Protein AF-A0A7J5X961-F1 (afdb_monomer_lite)

Foldseek 3Di:
DPPPPPPPDDPVVDDDDDPVLQVCCCCPQVVVQFPGADPLLSVQVVCLVVDPAAEDPDPAAAPVRDDDDPDDDPPVDPPDDPDRHDNVSSVVSVVVCVVVVSYHYDRDD

O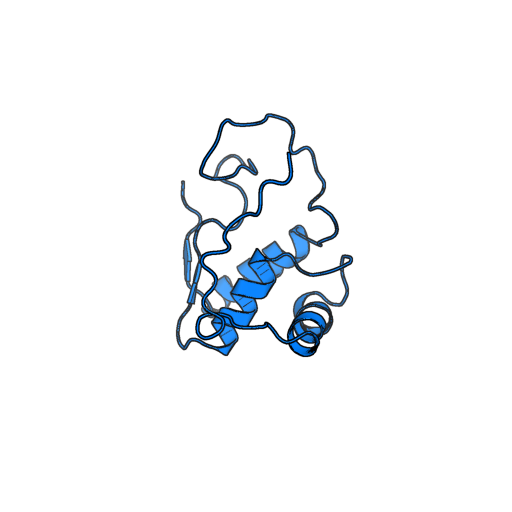rganism: Dissostichus mawsoni (NCBI:txid36200)

Radius of gyration: 16.75 Å; chains: 1; bounding box: 52×35×38 Å

pLDDT: mean 86.43, std 15.93, range [38.38, 98.62]

Secondary structure (DSSP, 8-state):
----------GGG-----HHHHHHIIIIITTT-SSS--HHHHHHHHHHHH-SS-EEES-S--TTS----SSS---TT--S--TTS-HHHHHHHHHHHHHTTSSEEE---

Sequence (109 aa):
MNVKMKSYFNPEQVMILSPAFMNYVHLNWLGRKGQYPSTGFLTLIFSIYMCDEVSVFGFGADSKGMWNHYFGEVHLSLRKKTGNHPGPVEAEKINELFKRKKINLYRGW

InterPro domains:
  IPR001675 Glycosyl transferase family 29 [PF00777] (3-101)
  IPR038578 GT29-like superfamiliy [G3DSA:3.90.1480.20] (1-109)
  IPR051757 Beta-galactoside alpha2-3 sialyltransferases [PTHR46032] (3-108)

Structure (mmCIF, N/CA/C/O backbone):
data_AF-A0A7J5X961-F1
#
_entry.id   AF-A0A7J5X961-F1
#
loop_
_atom_site.group_PDB
_atom_site.id
_atom_site.type_symbol
_atom_site.label_atom_id
_atom_site.label_alt_id
_atom_site.label_comp_id
_atom_site.label_asym_id
_atom_site.label_entity_id
_atom_site.label_seq_id
_atom_site.pdbx_PDB_ins_code
_atom_site.Cartn_x
_atom_site.Cartn_y
_atom_site.Cartn_z
_atom_site.occupancy
_atom_site.B_iso_or_equiv
_atom_site.auth_seq_id
_atom_site.auth_comp_id
_atom_site.auth_asym_id
_atom_site.auth_atom_id
_atom_site.pdbx_PDB_model_num
ATOM 1 N N . MET A 1 1 ? 36.008 -15.984 -3.677 1.00 38.38 1 MET A N 1
ATOM 2 C CA . MET A 1 1 ? 34.957 -16.996 -3.928 1.00 38.38 1 MET A CA 1
ATOM 3 C C . MET A 1 1 ? 33.808 -16.328 -4.668 1.00 38.38 1 MET A C 1
ATOM 5 O O . MET A 1 1 ? 33.139 -15.493 -4.082 1.00 38.38 1 MET A O 1
ATOM 9 N N . ASN A 1 2 ? 33.606 -16.647 -5.949 1.00 48.72 2 ASN A N 1
ATOM 10 C CA . ASN A 1 2 ? 32.420 -16.216 -6.694 1.00 48.72 2 ASN A CA 1
ATOM 11 C C . ASN A 1 2 ? 31.294 -17.214 -6.418 1.00 48.72 2 ASN A C 1
ATOM 13 O O . ASN A 1 2 ? 31.227 -18.266 -7.052 1.00 48.72 2 ASN A O 1
ATOM 17 N N . VAL A 1 3 ? 30.426 -16.902 -5.457 1.00 56.78 3 VAL A N 1
ATOM 18 C CA . VAL A 1 3 ? 29.170 -17.637 -5.296 1.00 56.78 3 VAL A CA 1
ATOM 19 C C . VAL A 1 3 ? 28.271 -17.217 -6.455 1.00 56.78 3 VAL A C 1
ATOM 21 O O . VAL A 1 3 ? 27.622 -16.176 -6.408 1.00 56.78 3 VAL A O 1
ATOM 24 N N . LYS A 1 4 ? 28.249 -18.006 -7.534 1.00 57.12 4 LYS A N 1
ATOM 25 C CA . LYS A 1 4 ? 27.157 -17.921 -8.506 1.00 57.12 4 LYS A CA 1
ATOM 26 C C . LYS A 1 4 ? 25.888 -18.341 -7.768 1.00 57.12 4 LYS A C 1
ATOM 28 O O . LYS A 1 4 ? 25.664 -19.534 -7.578 1.00 57.12 4 LYS A O 1
ATOM 33 N N . MET A 1 5 ? 25.071 -17.378 -7.343 1.00 61.66 5 MET A N 1
ATOM 34 C CA . MET A 1 5 ? 23.688 -17.676 -6.980 1.00 61.66 5 MET A CA 1
ATOM 35 C C . MET A 1 5 ? 23.029 -18.294 -8.214 1.00 61.66 5 MET A C 1
ATOM 37 O O . MET A 1 5 ? 22.816 -17.614 -9.218 1.00 61.66 5 MET A O 1
ATOM 41 N N . LYS A 1 6 ? 22.745 -19.598 -8.168 1.00 59.06 6 LYS A N 1
ATOM 42 C CA . LYS A 1 6 ? 21.807 -20.213 -9.106 1.00 59.06 6 LYS A CA 1
ATOM 43 C C . LYS A 1 6 ? 20.449 -19.583 -8.817 1.00 59.06 6 LYS A C 1
ATOM 45 O O . LYS A 1 6 ? 19.799 -19.920 -7.835 1.00 59.06 6 LYS A O 1
ATOM 50 N N . SER A 1 7 ? 20.074 -18.616 -9.640 1.00 66.69 7 SER A N 1
ATOM 51 C CA . SER A 1 7 ? 18.737 -18.047 -9.622 1.00 66.69 7 SER A CA 1
ATOM 52 C C . SER A 1 7 ? 17.776 -19.114 -10.147 1.00 66.69 7 SER A C 1
ATOM 54 O O . SER A 1 7 ? 17.863 -19.482 -11.317 1.00 66.69 7 SER A O 1
ATOM 56 N N . TYR A 1 8 ? 16.884 -19.634 -9.300 1.00 72.31 8 TYR A N 1
ATOM 57 C CA . TYR A 1 8 ? 15.768 -20.508 -9.704 1.00 72.31 8 TYR A CA 1
ATOM 58 C C . TYR A 1 8 ? 14.656 -19.696 -10.397 1.00 72.31 8 TYR A C 1
ATOM 60 O O . TYR 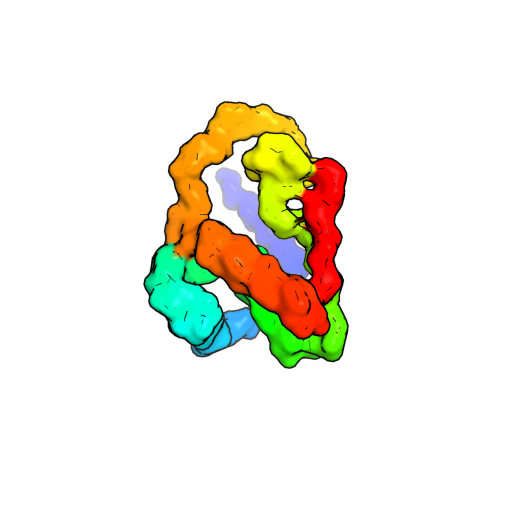A 1 8 ? 13.472 -19.860 -10.125 1.00 72.31 8 TYR A O 1
ATOM 68 N N . PHE A 1 9 ? 15.049 -18.747 -11.242 1.00 78.44 9 PHE A N 1
ATOM 69 C CA . PHE A 1 9 ? 14.157 -17.800 -11.888 1.00 78.44 9 PHE A CA 1
ATOM 70 C C . PHE A 1 9 ? 13.564 -18.426 -13.143 1.00 78.44 9 PHE A C 1
ATOM 72 O O . PHE A 1 9 ? 14.295 -18.748 -14.079 1.00 78.44 9 PHE A O 1
ATOM 79 N N . ASN A 1 10 ? 12.240 -18.564 -13.161 1.00 85.94 10 ASN A N 1
ATOM 80 C CA . ASN A 1 10 ? 11.489 -18.825 -14.378 1.00 85.94 10 ASN A CA 1
ATOM 81 C C . ASN A 1 10 ? 10.981 -17.481 -14.941 1.00 85.94 10 ASN A C 1
ATOM 83 O O . ASN A 1 10 ? 10.114 -16.868 -14.311 1.00 85.94 10 ASN A O 1
ATOM 87 N N . PRO A 1 11 ? 11.479 -17.019 -16.104 1.00 84.81 11 PRO A N 1
ATOM 88 C CA . PRO A 1 11 ? 11.036 -15.766 -16.716 1.00 84.81 11 PRO A CA 1
ATOM 89 C C . PRO A 1 11 ? 9.525 -15.701 -16.968 1.00 84.81 11 PRO A C 1
ATOM 91 O O . PRO A 1 11 ? 8.949 -14.620 -16.911 1.00 84.81 11 PRO A O 1
ATOM 94 N N . GLU A 1 12 ? 8.872 -16.841 -17.205 1.00 91.62 12 GLU A N 1
ATOM 95 C CA . GLU A 1 12 ? 7.429 -16.908 -17.475 1.00 91.62 12 GLU A CA 1
ATOM 96 C C . GLU A 1 12 ? 6.568 -16.628 -16.235 1.00 91.62 12 GLU A C 1
ATOM 98 O O . GLU A 1 12 ? 5.388 -16.315 -16.355 1.00 91.62 12 GLU A O 1
ATOM 103 N N . GLN A 1 13 ? 7.146 -16.712 -15.034 1.00 91.31 13 GLN A N 1
ATOM 104 C CA . GLN A 1 13 ? 6.454 -16.433 -13.770 1.00 91.31 13 GLN A CA 1
ATOM 105 C C . GLN A 1 13 ? 6.662 -14.991 -13.292 1.00 91.31 13 GLN A C 1
ATOM 107 O O . GLN A 1 13 ? 6.297 -14.644 -12.167 1.00 91.31 13 GLN A O 1
ATOM 112 N N . VAL A 1 14 ? 7.282 -14.145 -14.118 1.00 90.69 14 VAL A N 1
ATOM 113 C CA . VAL A 1 14 ? 7.712 -12.805 -13.725 1.00 90.69 14 VAL A CA 1
ATOM 114 C C . VAL A 1 14 ? 6.849 -11.767 -14.405 1.00 90.69 14 VAL A C 1
ATOM 116 O O . VAL A 1 14 ? 6.743 -11.705 -15.626 1.00 90.69 14 VAL A O 1
ATOM 119 N N . MET A 1 15 ? 6.260 -10.909 -13.583 1.00 92.75 15 MET A N 1
ATOM 120 C CA . MET A 1 15 ? 5.466 -9.778 -14.037 1.00 92.75 15 MET A CA 1
ATOM 121 C C . MET A 1 15 ? 6.180 -8.476 -13.694 1.00 92.75 15 MET A C 1
ATOM 123 O O . MET A 1 15 ? 6.788 -8.341 -12.631 1.00 92.75 15 MET A O 1
ATOM 127 N N . ILE A 1 16 ? 6.083 -7.502 -14.598 1.00 94.38 16 ILE A N 1
ATOM 128 C CA . ILE A 1 16 ? 6.649 -6.166 -14.418 1.00 94.38 16 ILE A CA 1
ATOM 129 C C . ILE A 1 16 ? 5.496 -5.189 -14.209 1.00 94.38 16 ILE A C 1
ATOM 131 O O . ILE A 1 16 ? 4.656 -5.005 -15.089 1.00 94.38 16 ILE A O 1
ATOM 135 N N . LEU A 1 17 ? 5.464 -4.534 -13.047 1.00 96.31 17 LEU A N 1
ATOM 136 C CA . LEU A 1 17 ? 4.514 -3.455 -12.800 1.00 96.31 17 LEU A CA 1
ATOM 137 C C . LEU A 1 17 ? 4.903 -2.233 -13.645 1.00 96.31 17 LEU A C 1
ATOM 139 O O . LEU A 1 17 ? 6.044 -1.773 -13.602 1.00 96.31 17 LEU A O 1
ATOM 143 N N . SER A 1 18 ? 3.946 -1.699 -14.405 1.00 97.81 18 SER A N 1
ATOM 144 C CA . SER A 1 18 ? 4.184 -0.562 -15.297 1.00 97.81 18 SER A CA 1
ATOM 145 C C . SER A 1 18 ? 4.655 0.687 -14.528 1.00 97.81 18 SER A C 1
ATOM 147 O O . SER A 1 18 ? 3.955 1.132 -13.610 1.00 97.81 18 SER A O 1
ATOM 149 N N . PRO A 1 19 ? 5.764 1.336 -14.938 1.00 98.06 19 PRO A N 1
ATOM 150 C CA . PRO A 1 19 ? 6.189 2.614 -14.362 1.00 98.06 19 PRO A CA 1
ATOM 151 C C . PRO A 1 19 ? 5.137 3.722 -14.509 1.00 98.06 19 PRO A C 1
ATOM 153 O O . PRO A 1 19 ? 5.008 4.582 -13.637 1.00 98.06 19 PRO A O 1
ATOM 156 N N . ALA A 1 20 ? 4.333 3.682 -15.578 1.00 98.38 20 ALA A N 1
ATOM 157 C CA . ALA A 1 20 ? 3.231 4.621 -15.769 1.00 98.38 20 ALA A CA 1
ATOM 158 C C . ALA A 1 20 ? 2.149 4.446 -14.693 1.00 98.38 20 ALA A C 1
ATOM 160 O O . ALA A 1 20 ? 1.618 5.438 -14.197 1.00 98.38 20 ALA A O 1
ATOM 161 N N . PHE A 1 21 ? 1.871 3.204 -14.277 1.00 98.31 21 PHE A N 1
ATOM 162 C CA . PHE A 1 21 ? 0.942 2.929 -13.180 1.00 98.31 21 PHE A CA 1
ATOM 163 C C . PHE A 1 21 ? 1.502 3.420 -11.841 1.00 98.31 21 PHE A C 1
ATOM 165 O O . PHE A 1 21 ? 0.793 4.082 -11.088 1.00 98.31 21 PHE A O 1
ATOM 172 N N . MET A 1 22 ? 2.791 3.187 -11.568 1.00 98.25 22 MET A N 1
ATOM 173 C CA . MET A 1 22 ? 3.443 3.712 -10.359 1.00 98.25 22 MET A CA 1
ATOM 174 C C . MET A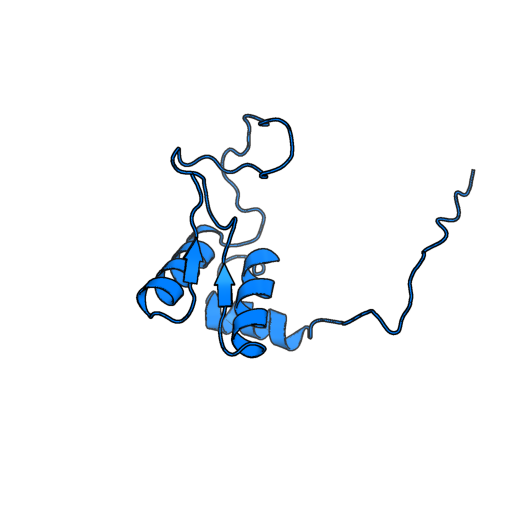 1 22 ? 3.345 5.244 -10.282 1.00 98.25 22 MET A C 1
ATOM 176 O O . MET A 1 22 ? 2.980 5.793 -9.240 1.00 98.25 22 MET A O 1
ATOM 180 N N . ASN A 1 23 ? 3.598 5.933 -11.400 1.00 98.19 23 ASN A N 1
ATOM 181 C CA . ASN A 1 23 ? 3.445 7.383 -11.497 1.00 98.19 23 ASN A CA 1
ATOM 182 C C . ASN A 1 23 ? 1.978 7.812 -11.330 1.00 98.19 23 ASN A C 1
ATOM 184 O O . ASN A 1 23 ? 1.687 8.736 -10.576 1.00 98.19 23 ASN A O 1
ATOM 188 N N . TYR A 1 24 ? 1.033 7.112 -11.965 1.00 98.50 24 TYR A N 1
ATOM 189 C CA . TYR A 1 24 ? -0.399 7.360 -11.793 1.00 98.50 24 TYR A CA 1
ATOM 190 C C . TYR A 1 24 ? -0.816 7.299 -10.316 1.00 98.50 24 TYR A C 1
ATOM 192 O O . TYR A 1 24 ? -1.511 8.209 -9.856 1.00 98.50 24 TYR A O 1
ATOM 200 N N . VAL A 1 25 ? -0.354 6.294 -9.561 1.00 98.44 25 VAL A N 1
ATOM 201 C CA . VAL A 1 25 ? -0.629 6.175 -8.120 1.00 98.44 25 VAL A CA 1
ATOM 202 C C . VAL A 1 25 ? -0.039 7.358 -7.352 1.00 98.44 25 VAL A C 1
ATOM 204 O O . VAL A 1 25 ? -0.735 7.994 -6.559 1.00 98.44 25 VAL A O 1
ATOM 207 N N . HIS A 1 26 ? 1.215 7.720 -7.618 1.00 98.12 26 HIS A N 1
ATOM 208 C CA . HIS A 1 26 ? 1.853 8.856 -6.946 1.00 98.12 26 HIS A CA 1
ATOM 209 C C . HIS A 1 26 ? 1.133 10.185 -7.208 1.00 98.12 26 HIS A C 1
ATOM 211 O O . HIS A 1 26 ? 0.902 10.961 -6.278 1.00 98.12 26 HIS A O 1
ATOM 217 N N . LEU A 1 27 ? 0.732 10.435 -8.457 1.00 98.06 27 LEU A N 1
ATOM 218 C CA . LEU A 1 27 ? 0.053 11.665 -8.858 1.00 98.06 27 LEU A CA 1
ATOM 219 C C . LEU A 1 27 ? -1.391 11.726 -8.346 1.00 98.06 27 LEU A C 1
ATOM 221 O O . LEU A 1 27 ? -1.770 12.705 -7.709 1.00 98.06 27 LEU A O 1
ATOM 225 N N . ASN A 1 28 ? -2.194 10.694 -8.609 1.00 97.81 28 ASN A N 1
ATOM 226 C CA . ASN A 1 28 ? -3.651 10.758 -8.448 1.00 97.81 28 ASN A CA 1
ATOM 227 C C . ASN A 1 28 ? -4.124 10.309 -7.067 1.00 97.81 28 ASN A C 1
ATOM 229 O O . ASN A 1 28 ? -5.120 10.824 -6.565 1.00 97.81 28 ASN A O 1
ATOM 233 N N . TRP A 1 29 ? -3.417 9.371 -6.435 1.00 97.88 29 TRP A N 1
ATOM 234 C CA . TRP A 1 29 ? -3.811 8.861 -5.122 1.00 97.88 29 TRP A CA 1
ATOM 235 C C . TRP A 1 29 ? -3.123 9.610 -3.987 1.00 97.88 29 TRP A C 1
ATOM 237 O O . TRP A 1 29 ? -3.754 9.896 -2.969 1.00 97.88 29 TRP A O 1
ATOM 247 N N . LEU A 1 30 ? -1.848 9.966 -4.174 1.00 96.94 30 LEU A N 1
ATOM 248 C CA . LEU A 1 30 ? -1.046 10.637 -3.146 1.00 96.94 30 LEU A CA 1
ATOM 249 C C . LEU A 1 30 ? -0.845 12.136 -3.387 1.00 96.94 30 LEU A C 1
ATOM 251 O O . LEU A 1 30 ? -0.311 12.817 -2.510 1.00 96.94 30 LEU A O 1
ATOM 255 N N . GLY A 1 31 ? -1.258 12.673 -4.540 1.00 96.75 31 GLY A N 1
ATOM 256 C CA . GLY A 1 31 ? -1.111 14.098 -4.843 1.00 96.75 31 GLY A CA 1
ATOM 257 C C . GLY A 1 31 ? 0.347 14.560 -4.821 1.00 96.75 31 GLY A C 1
ATOM 258 O O . GLY A 1 31 ? 0.626 15.653 -4.334 1.00 96.75 31 GLY A O 1
ATOM 259 N N . ARG A 1 32 ? 1.284 13.708 -5.270 1.00 95.25 32 ARG A N 1
ATOM 260 C CA . ARG A 1 32 ? 2.745 13.939 -5.235 1.00 95.25 32 ARG A CA 1
ATOM 261 C C . ARG A 1 32 ? 3.349 14.118 -3.840 1.00 95.25 32 ARG A C 1
ATOM 263 O O . ARG A 1 32 ? 4.482 14.579 -3.723 1.00 95.25 32 ARG A O 1
ATOM 270 N N . LYS A 1 33 ? 2.631 13.765 -2.771 1.00 95.50 33 LYS A N 1
ATOM 271 C CA . LYS A 1 33 ? 3.200 13.777 -1.417 1.00 95.50 33 LYS A CA 1
ATOM 272 C C . LYS A 1 33 ? 4.228 12.646 -1.279 1.00 95.50 33 LYS A C 1
ATOM 274 O O . LYS A 1 33 ? 4.031 11.558 -1.813 1.00 95.50 33 LYS A O 1
ATOM 279 N N . GLY A 1 34 ? 5.321 12.910 -0.559 1.00 92.00 34 GLY A N 1
ATOM 280 C CA . GLY A 1 34 ? 6.484 12.012 -0.497 1.00 92.00 34 GLY A CA 1
ATOM 281 C C . GLY A 1 34 ? 7.195 11.854 -1.850 1.00 92.00 34 GLY A C 1
ATOM 282 O O . GLY A 1 34 ? 6.779 12.423 -2.857 1.00 92.00 34 GLY A O 1
ATOM 283 N N . GLN A 1 35 ? 8.286 11.091 -1.887 1.00 93.94 35 GLN A N 1
ATOM 284 C CA . GLN A 1 35 ? 9.035 10.854 -3.128 1.00 93.94 35 GLN A CA 1
ATOM 285 C C . GLN A 1 35 ? 8.379 9.794 -4.015 1.00 93.94 35 GLN A C 1
ATOM 287 O O . GLN A 1 35 ? 8.461 9.895 -5.234 1.00 93.94 35 GLN A O 1
ATOM 292 N N . TYR A 1 36 ? 7.749 8.787 -3.409 1.00 94.88 36 TYR A N 1
ATOM 293 C CA . TYR A 1 36 ? 7.070 7.684 -4.090 1.00 94.88 36 TYR A CA 1
ATOM 294 C C . TYR A 1 36 ? 6.076 6.999 -3.130 1.00 94.88 36 TYR A C 1
ATOM 296 O O . TYR A 1 36 ? 6.207 7.171 -1.915 1.00 94.88 36 TYR A O 1
ATOM 304 N N . PRO A 1 37 ? 5.089 6.232 -3.630 1.00 96.81 37 PRO A N 1
ATOM 305 C CA . PRO A 1 37 ? 4.214 5.421 -2.785 1.00 96.81 37 PRO A CA 1
ATOM 306 C C . PRO A 1 37 ? 4.963 4.217 -2.198 1.00 96.81 37 PRO A C 1
ATOM 308 O O . PRO A 1 37 ? 5.847 3.656 -2.847 1.00 96.81 37 PRO A O 1
ATOM 311 N N . SER A 1 38 ? 4.590 3.771 -1.000 1.00 95.50 38 SER A N 1
ATOM 312 C CA . SER A 1 38 ? 5.102 2.521 -0.439 1.00 95.50 38 SER A CA 1
ATOM 313 C C . SER A 1 38 ? 4.715 1.321 -1.307 1.00 95.50 38 SER A C 1
ATOM 315 O O . SER A 1 38 ? 3.685 1.322 -1.990 1.00 95.50 38 SER A O 1
ATOM 317 N N . THR A 1 39 ? 5.513 0.253 -1.245 1.00 96.06 39 THR A N 1
ATOM 318 C CA . THR A 1 39 ? 5.191 -1.008 -1.928 1.00 96.06 39 THR A CA 1
ATOM 319 C C . THR A 1 39 ? 3.821 -1.533 -1.503 1.00 96.06 39 THR A C 1
ATOM 321 O O . THR A 1 39 ? 3.045 -1.959 -2.349 1.00 96.06 39 THR A O 1
ATOM 324 N N . GLY A 1 40 ? 3.482 -1.438 -0.211 1.00 96.00 40 GLY A N 1
ATOM 325 C CA . GLY A 1 40 ? 2.170 -1.849 0.293 1.00 96.00 40 GLY A CA 1
ATOM 326 C C . GLY A 1 40 ? 1.029 -1.055 -0.344 1.00 96.00 40 GLY A C 1
ATOM 327 O O . GLY A 1 40 ? 0.048 -1.641 -0.800 1.00 96.00 40 GLY A O 1
ATOM 328 N N . PHE A 1 41 ? 1.168 0.269 -0.442 1.00 97.50 41 PHE A N 1
ATOM 329 C CA . PHE A 1 41 ? 0.144 1.109 -1.059 1.00 97.50 41 PHE A CA 1
ATOM 330 C C . PHE A 1 41 ? 0.017 0.865 -2.571 1.00 97.50 41 PHE A C 1
ATOM 332 O O . PHE A 1 41 ? -1.102 0.776 -3.073 1.00 97.50 41 PHE A O 1
ATOM 339 N N . LEU A 1 42 ? 1.130 0.679 -3.296 1.00 98.00 42 LEU A N 1
ATOM 340 C CA . LEU A 1 42 ? 1.097 0.287 -4.714 1.00 98.00 42 LEU A CA 1
ATOM 341 C C . LEU A 1 42 ? 0.355 -1.031 -4.920 1.00 98.00 42 LEU A C 1
ATOM 343 O O . LEU A 1 42 ? -0.519 -1.100 -5.781 1.00 98.00 42 LEU A O 1
ATOM 347 N N . THR A 1 43 ? 0.667 -2.051 -4.118 1.00 98.12 43 THR A N 1
ATOM 348 C CA . THR A 1 43 ? 0.006 -3.359 -4.189 1.00 98.12 43 THR A CA 1
ATOM 349 C C . THR A 1 43 ? -1.488 -3.248 -3.906 1.00 98.12 43 THR A C 1
ATOM 351 O O . THR A 1 43 ? -2.286 -3.887 -4.591 1.00 98.12 43 THR A O 1
ATOM 354 N N . LEU A 1 44 ? -1.891 -2.411 -2.945 1.00 98.44 44 LEU A N 1
ATOM 355 C CA . LEU A 1 44 ? -3.303 -2.180 -2.655 1.00 98.44 44 LEU A CA 1
ATOM 356 C C . LEU A 1 44 ? -4.035 -1.559 -3.849 1.00 98.44 44 LEU A C 1
ATOM 358 O O . LEU A 1 44 ? -5.056 -2.093 -4.278 1.00 98.44 44 LEU A O 1
ATOM 362 N N . ILE A 1 45 ? -3.520 -0.455 -4.401 1.00 98.44 45 ILE A N 1
ATOM 363 C CA . ILE A 1 45 ? -4.172 0.196 -5.544 1.00 98.44 45 ILE A CA 1
ATOM 364 C C . ILE A 1 45 ? -4.163 -0.730 -6.761 1.00 98.44 45 ILE A C 1
ATOM 366 O O . ILE A 1 45 ? -5.176 -0.842 -7.438 1.00 98.44 45 ILE A O 1
ATOM 370 N N . PHE A 1 46 ? -3.074 -1.460 -7.005 1.00 98.44 46 PHE A N 1
ATOM 371 C CA . PHE A 1 46 ? -3.021 -2.465 -8.064 1.00 98.44 46 PHE A CA 1
ATOM 372 C C . PHE A 1 46 ? -4.097 -3.547 -7.896 1.00 98.44 46 PHE A C 1
ATOM 374 O O . PHE A 1 46 ? -4.802 -3.855 -8.852 1.00 98.44 46 PHE A O 1
ATOM 381 N N . SER A 1 47 ? -4.288 -4.058 -6.677 1.00 98.56 47 SER A N 1
ATOM 382 C CA . SER A 1 47 ? -5.321 -5.059 -6.383 1.00 98.56 47 SER A CA 1
ATOM 383 C C . SER A 1 47 ? -6.728 -4.519 -6.648 1.00 98.56 47 SER A C 1
ATOM 385 O O . SER A 1 47 ? -7.546 -5.223 -7.220 1.00 98.56 47 SER A O 1
ATOM 387 N N . ILE A 1 48 ? -7.002 -3.254 -6.309 1.00 98.12 48 ILE A N 1
ATOM 388 C CA . ILE A 1 48 ? -8.297 -2.605 -6.592 1.00 98.12 48 ILE A CA 1
ATOM 389 C C . ILE A 1 48 ? -8.566 -2.492 -8.102 1.00 98.12 48 ILE A C 1
ATOM 391 O O . ILE A 1 48 ? -9.718 -2.505 -8.518 1.00 98.12 48 ILE A O 1
ATOM 395 N N . TYR A 1 49 ? -7.524 -2.367 -8.926 1.00 97.00 49 TYR A N 1
ATOM 396 C CA . TYR A 1 49 ? -7.663 -2.321 -10.385 1.00 97.00 49 TYR A CA 1
ATOM 397 C C . TYR A 1 49 ? -7.836 -3.700 -11.030 1.00 97.00 49 TYR A C 1
ATOM 399 O O . TYR A 1 49 ? -8.369 -3.778 -12.133 1.00 97.00 49 TYR A O 1
ATOM 407 N N . MET A 1 50 ? -7.351 -4.759 -10.380 1.00 97.44 50 MET A N 1
ATOM 408 C CA . MET A 1 50 ? -7.305 -6.112 -10.943 1.00 97.44 50 MET A CA 1
ATOM 409 C C . MET A 1 50 ? -8.379 -7.054 -10.391 1.00 97.44 50 MET A C 1
ATOM 411 O O . MET A 1 50 ? -8.670 -8.063 -11.027 1.00 97.44 50 MET A O 1
ATOM 415 N N . CYS A 1 51 ? -8.945 -6.757 -9.222 1.00 98.12 51 CYS A N 1
ATOM 416 C CA . CYS A 1 51 ? -9.866 -7.635 -8.507 1.00 98.12 51 CYS A CA 1
ATOM 417 C C . CYS A 1 51 ? -11.231 -6.969 -8.300 1.00 98.12 51 CYS A C 1
ATOM 419 O O . CYS A 1 51 ? -11.310 -5.764 -8.067 1.00 98.12 51 CYS A O 1
ATOM 421 N N . ASP A 1 52 ? -12.292 -7.777 -8.273 1.00 98.12 52 ASP A N 1
ATOM 422 C CA . ASP A 1 52 ? -13.649 -7.306 -7.960 1.00 98.12 52 ASP A CA 1
ATOM 423 C C . ASP A 1 52 ? -13.834 -6.985 -6.466 1.00 98.12 52 ASP A C 1
ATOM 425 O O . ASP A 1 52 ? -14.567 -6.066 -6.098 1.00 98.12 52 ASP A O 1
ATOM 429 N N . GLU A 1 53 ? -13.140 -7.721 -5.592 1.00 98.31 53 GLU A N 1
ATOM 430 C CA . GLU A 1 53 ? -13.161 -7.535 -4.142 1.00 98.31 53 GLU A CA 1
ATOM 431 C C . GLU A 1 53 ? -11.745 -7.632 -3.562 1.00 98.31 53 GLU A C 1
ATOM 433 O O . GLU A 1 53 ? -10.941 -8.477 -3.960 1.00 98.31 53 GLU A O 1
ATOM 438 N N . VAL A 1 54 ? -11.428 -6.761 -2.597 1.00 98.62 54 VAL A N 1
ATOM 439 C CA . VAL A 1 54 ? -10.100 -6.687 -1.977 1.00 98.62 54 VAL A CA 1
ATOM 440 C C . VAL A 1 54 ? -10.223 -6.687 -0.457 1.00 98.62 54 VAL A C 1
ATOM 442 O O . VAL A 1 54 ? -10.834 -5.796 0.137 1.00 98.62 54 VAL A O 1
ATOM 445 N N . SER A 1 55 ? -9.581 -7.669 0.176 1.00 98.44 55 SER A N 1
ATOM 446 C CA . SER A 1 55 ? -9.422 -7.754 1.630 1.00 98.44 55 SER A CA 1
ATOM 447 C C . SER A 1 55 ? -7.982 -7.440 2.030 1.00 98.44 55 SER A C 1
ATOM 449 O O . SER A 1 55 ? -7.037 -7.974 1.455 1.00 98.44 55 SER A O 1
ATOM 451 N N . VAL A 1 56 ? -7.813 -6.561 3.014 1.00 97.81 56 VAL A N 1
ATOM 452 C CA . VAL A 1 56 ? -6.528 -5.972 3.397 1.00 97.81 56 VAL A CA 1
ATOM 453 C C . VAL A 1 56 ? -6.188 -6.359 4.831 1.00 97.81 56 VAL A C 1
ATOM 455 O O . VAL A 1 56 ? -6.948 -6.054 5.749 1.00 97.81 56 VAL A O 1
ATOM 458 N N . PHE A 1 57 ? -5.024 -6.981 5.020 1.00 95.75 57 PHE A N 1
ATOM 459 C CA . PHE A 1 57 ? -4.510 -7.453 6.308 1.00 95.75 57 PHE A CA 1
ATOM 460 C C . PHE A 1 57 ? -3.093 -6.918 6.538 1.00 95.75 57 PHE A C 1
ATOM 462 O O . PHE A 1 57 ? -2.328 -6.778 5.585 1.00 95.75 57 PHE A O 1
ATOM 469 N N . GLY A 1 58 ? -2.724 -6.642 7.792 1.00 92.06 58 GLY A N 1
ATOM 470 C CA . GLY A 1 58 ? -1.351 -6.251 8.148 1.00 92.06 58 GLY A CA 1
ATOM 471 C C . GLY A 1 58 ? -0.944 -4.838 7.708 1.00 92.06 58 GLY A C 1
ATOM 472 O O . GLY A 1 58 ? 0.245 -4.556 7.582 1.00 92.06 58 GLY A O 1
ATOM 473 N N . PHE A 1 59 ? -1.913 -3.951 7.461 1.00 92.25 59 PHE A N 1
ATOM 474 C CA . PHE A 1 59 ? -1.666 -2.537 7.174 1.00 92.25 59 PHE A CA 1
ATOM 475 C C . PHE A 1 59 ? -1.889 -1.675 8.417 1.00 92.25 59 PHE A C 1
ATOM 477 O O . PHE A 1 59 ? -2.939 -1.750 9.056 1.00 92.25 59 PHE A O 1
ATOM 484 N N . GLY A 1 60 ? -0.951 -0.762 8.670 1.00 87.31 60 GLY A N 1
ATOM 485 C CA . GLY A 1 60 ? -1.014 0.175 9.789 1.00 87.31 60 GLY A CA 1
ATOM 486 C C . GLY A 1 60 ? -0.292 -0.329 11.036 1.00 87.31 60 GLY A C 1
ATOM 487 O O . GLY A 1 60 ? 0.318 -1.394 11.034 1.00 87.31 60 GLY A O 1
ATOM 488 N N . ALA A 1 61 ? -0.346 0.482 12.089 1.00 82.88 61 ALA A N 1
ATOM 489 C CA . ALA A 1 61 ? 0.124 0.090 13.409 1.00 82.88 61 ALA A CA 1
ATOM 490 C C . ALA A 1 61 ? -0.840 -0.887 14.094 1.00 82.88 61 ALA A C 1
ATOM 492 O O . ALA A 1 61 ? -2.033 -0.911 13.780 1.00 82.88 61 ALA A O 1
ATOM 493 N N . ASP A 1 62 ? -0.311 -1.621 15.072 1.00 81.19 62 ASP A N 1
ATOM 494 C CA . ASP A 1 62 ? -1.106 -2.437 15.989 1.00 81.19 62 ASP A CA 1
ATOM 495 C C . ASP A 1 62 ? -1.994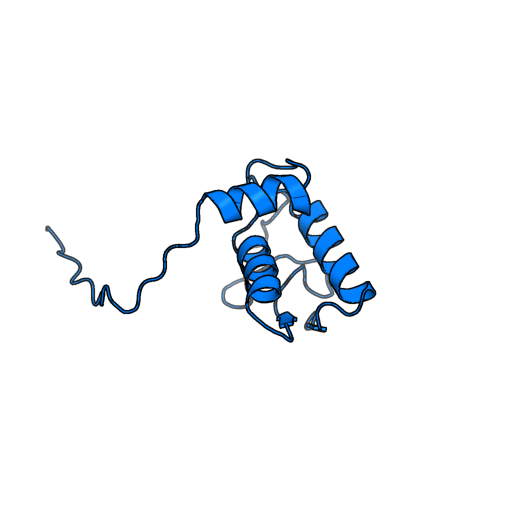 -1.586 16.922 1.00 81.19 62 ASP A C 1
ATOM 497 O O . ASP A 1 62 ? -1.966 -0.348 16.905 1.00 81.19 62 ASP A O 1
ATOM 501 N N . SER A 1 63 ? -2.787 -2.248 17.773 1.00 82.38 63 SER A N 1
ATOM 502 C CA . SER A 1 63 ? -3.689 -1.588 18.731 1.00 82.38 63 SER A CA 1
ATOM 503 C C . SER A 1 63 ? -2.982 -0.679 19.747 1.00 82.38 63 SER A C 1
ATOM 505 O O . SER A 1 63 ? -3.616 0.206 20.324 1.00 82.38 63 SER A O 1
ATOM 507 N N . LYS A 1 64 ? -1.668 -0.844 19.943 1.00 80.62 64 LYS A N 1
ATOM 508 C CA . LYS A 1 64 ? -0.823 -0.013 20.815 1.00 80.62 64 LYS A CA 1
ATOM 509 C C . LYS A 1 64 ? -0.131 1.119 20.049 1.00 80.62 64 LYS A C 1
ATOM 511 O O . LYS A 1 64 ? 0.633 1.881 20.641 1.00 80.62 64 LYS A O 1
ATOM 516 N N . GLY A 1 65 ? -0.387 1.249 18.747 1.00 78.38 65 GLY A N 1
ATOM 517 C CA . GLY A 1 65 ? 0.252 2.235 17.883 1.00 78.38 65 GLY A CA 1
ATOM 518 C C . GLY A 1 65 ? 1.691 1.875 17.501 1.00 78.38 65 GLY A C 1
ATOM 519 O O . GLY A 1 65 ? 2.421 2.746 17.018 1.00 78.38 65 GLY A O 1
ATOM 520 N N . MET A 1 66 ? 2.117 0.625 17.711 1.00 78.44 66 MET A N 1
ATOM 521 C CA . MET A 1 66 ? 3.452 0.170 17.339 1.00 78.44 66 MET A CA 1
ATOM 522 C C . MET A 1 66 ? 3.506 -0.230 15.866 1.00 78.44 66 MET A C 1
ATOM 524 O O . MET A 1 66 ? 2.603 -0.861 15.320 1.00 78.44 66 MET A O 1
ATOM 528 N N . TRP A 1 67 ? 4.618 0.127 15.233 1.00 79.69 67 TRP A N 1
ATOM 529 C CA . TRP A 1 67 ? 4.929 -0.216 13.853 1.00 79.69 67 TRP A CA 1
ATOM 530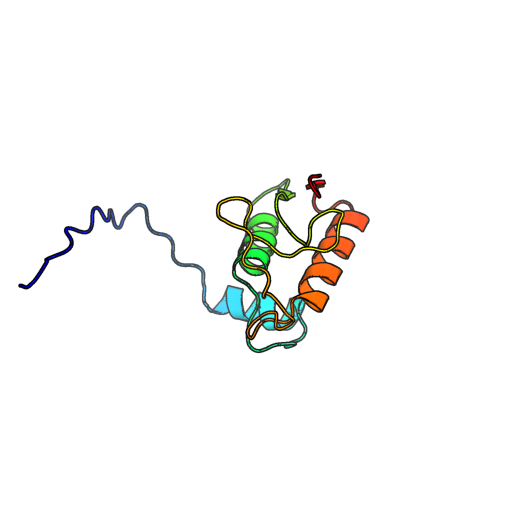 C C . TRP A 1 67 ? 6.020 -1.275 13.865 1.00 79.69 67 TRP A C 1
ATOM 532 O O . TRP A 1 67 ? 7.187 -0.928 13.990 1.00 79.69 67 TRP A O 1
ATOM 542 N N . ASN A 1 68 ? 5.641 -2.546 13.766 1.00 78.50 68 ASN A N 1
ATOM 543 C CA . ASN A 1 68 ? 6.568 -3.672 13.691 1.00 78.50 68 ASN A CA 1
ATOM 544 C C . ASN A 1 68 ? 6.129 -4.622 12.575 1.00 78.50 68 ASN A C 1
ATOM 546 O O . ASN A 1 68 ? 4.952 -4.669 12.213 1.00 78.50 68 ASN A O 1
ATOM 550 N N . HIS A 1 69 ? 7.067 -5.401 12.042 1.00 83.38 69 HIS A N 1
ATOM 551 C CA . HIS A 1 69 ? 6.701 -6.546 11.216 1.00 83.38 69 HIS A CA 1
ATOM 552 C C . HIS A 1 69 ? 6.066 -7.635 12.089 1.00 83.38 69 HIS A C 1
ATOM 554 O O . HIS A 1 69 ? 6.421 -7.790 13.255 1.00 83.38 69 HIS A O 1
ATOM 560 N N . TYR A 1 70 ? 5.140 -8.409 11.517 1.00 84.56 70 TYR A N 1
ATOM 561 C CA . TYR A 1 70 ? 4.491 -9.523 12.222 1.00 84.56 70 TYR A CA 1
ATOM 562 C C . TYR A 1 70 ? 5.452 -10.691 12.506 1.00 84.56 70 TYR A C 1
ATOM 564 O O . TYR A 1 70 ? 5.149 -11.561 13.317 1.00 84.56 70 TYR A O 1
ATOM 572 N N . PHE A 1 71 ? 6.596 -10.721 11.817 1.00 82.94 71 PHE A N 1
ATOM 573 C CA . PHE A 1 71 ? 7.682 -11.669 12.016 1.00 82.94 71 PHE A CA 1
ATOM 574 C C . PHE A 1 71 ? 8.937 -10.904 12.455 1.00 82.94 71 PHE A C 1
ATOM 576 O O . PHE A 1 71 ? 9.330 -9.936 11.805 1.00 82.94 71 PHE A O 1
ATOM 583 N N . GLY A 1 72 ? 9.572 -11.342 13.543 1.00 69.69 72 GLY A N 1
ATOM 584 C CA . GLY A 1 72 ? 10.834 -10.781 14.041 1.00 69.69 72 GLY A CA 1
ATOM 585 C C . GLY A 1 72 ? 10.758 -10.210 15.458 1.00 69.69 72 GLY A C 1
ATOM 586 O O . GLY A 1 72 ? 9.682 -10.032 16.026 1.00 69.69 72 GLY A O 1
ATOM 587 N N . GLU A 1 73 ? 11.929 -9.948 16.038 1.00 63.91 73 GLU A N 1
ATOM 588 C CA . GLU A 1 73 ? 12.046 -9.300 17.345 1.00 63.91 73 GLU A CA 1
ATOM 589 C C . GLU A 1 73 ? 11.683 -7.810 17.250 1.00 63.91 73 GLU A C 1
ATOM 591 O O . GLU A 1 73 ? 11.992 -7.128 16.269 1.00 63.91 73 GLU A O 1
ATOM 596 N N . VAL A 1 74 ? 11.013 -7.294 18.284 1.00 60.66 74 VAL A N 1
ATOM 597 C CA . VAL A 1 74 ? 10.594 -5.889 18.376 1.00 60.66 74 VAL A CA 1
ATOM 598 C C . VAL A 1 74 ? 11.831 -5.004 18.519 1.00 60.66 74 VAL A C 1
ATOM 600 O O . VAL A 1 74 ? 12.319 -4.751 19.621 1.00 60.66 74 VAL A O 1
ATOM 603 N N . HIS A 1 75 ? 12.352 -4.498 17.404 1.00 55.22 75 HIS A N 1
ATOM 604 C CA . HIS A 1 75 ? 13.368 -3.457 17.445 1.00 55.22 75 HIS A CA 1
ATOM 605 C C . HIS A 1 75 ? 12.704 -2.144 17.875 1.00 55.22 75 HIS A C 1
ATOM 607 O O . HIS A 1 75 ? 12.023 -1.477 17.099 1.00 55.22 75 HIS A O 1
ATOM 613 N N . LEU A 1 76 ? 12.911 -1.787 19.145 1.00 49.12 76 LEU A N 1
ATOM 614 C CA . LEU A 1 76 ? 12.406 -0.613 19.876 1.00 49.12 76 LEU A CA 1
ATOM 615 C C . LEU A 1 76 ? 12.813 0.768 19.296 1.00 49.12 76 LEU A C 1
ATOM 617 O O . LEU A 1 76 ? 12.931 1.751 20.026 1.00 49.12 76 LEU A O 1
ATOM 621 N N . SER A 1 77 ? 13.019 0.898 17.986 1.00 47.47 77 SER A N 1
ATOM 622 C CA . SER A 1 77 ? 13.545 2.116 17.368 1.00 47.47 77 SER A CA 1
ATOM 623 C C . SER A 1 77 ? 12.971 2.464 15.993 1.00 47.47 77 SER A C 1
ATOM 625 O O . SER A 1 77 ? 13.625 3.164 15.228 1.00 47.47 77 SER A O 1
ATOM 627 N N . LEU A 1 78 ? 11.708 2.153 15.684 1.00 51.16 78 LEU A N 1
ATOM 628 C CA . LEU A 1 78 ? 11.016 2.824 14.567 1.00 51.16 78 LEU A CA 1
ATOM 629 C C . LEU A 1 78 ? 10.448 4.186 15.002 1.00 51.16 78 LEU A C 1
ATOM 631 O O . LEU A 1 78 ? 9.290 4.538 14.771 1.00 51.16 78 LEU A O 1
ATOM 635 N N . ARG A 1 79 ? 11.295 5.007 15.638 1.00 46.66 79 ARG A N 1
ATOM 636 C CA . ARG A 1 79 ? 11.021 6.434 15.824 1.00 46.66 79 ARG A CA 1
ATOM 637 C C . ARG A 1 79 ? 11.062 7.106 14.447 1.00 46.66 79 ARG A C 1
ATOM 639 O O . ARG A 1 79 ? 12.095 7.570 13.986 1.00 46.66 79 ARG A O 1
ATOM 646 N N . LYS A 1 80 ? 9.875 7.193 13.845 1.00 51.81 80 LYS A N 1
ATOM 647 C CA . LYS A 1 80 ? 9.413 8.268 12.958 1.00 51.81 80 LYS A CA 1
ATOM 648 C C . LYS A 1 80 ? 10.320 8.591 11.767 1.00 51.81 80 LYS A C 1
ATOM 650 O O . LYS A 1 80 ? 10.968 9.630 11.748 1.00 51.81 80 LYS A O 1
ATOM 655 N N . LYS A 1 81 ? 10.230 7.787 10.715 1.00 51.09 81 LYS A N 1
ATOM 656 C CA . LYS A 1 81 ? 10.170 8.276 9.328 1.00 51.09 81 LYS A CA 1
ATOM 657 C C . LYS A 1 81 ? 9.579 7.144 8.505 1.00 51.09 81 LYS A C 1
ATOM 659 O O . LYS A 1 81 ? 10.149 6.061 8.469 1.00 51.09 81 LYS A O 1
ATOM 664 N N . THR A 1 82 ? 8.439 7.373 7.869 1.00 56.62 82 THR A N 1
ATOM 665 C CA . THR A 1 82 ? 7.880 6.478 6.849 1.00 56.62 82 THR A CA 1
ATOM 666 C C . THR A 1 82 ? 8.775 6.540 5.608 1.00 56.62 82 THR A C 1
ATOM 668 O O . THR A 1 82 ? 8.354 7.012 4.569 1.00 56.62 82 THR A O 1
ATOM 671 N N . GLY A 1 83 ? 10.062 6.199 5.736 1.00 66.69 83 GLY A N 1
ATOM 672 C CA . GLY A 1 83 ? 11.079 6.354 4.694 1.00 66.69 83 GLY A CA 1
ATOM 673 C C . GLY A 1 83 ? 10.899 7.622 3.850 1.00 66.69 83 GLY A C 1
ATOM 674 O O . GLY A 1 83 ? 10.681 8.716 4.375 1.00 66.69 83 GLY A O 1
ATOM 675 N N . ASN A 1 84 ? 10.930 7.442 2.532 1.00 83.31 84 ASN A N 1
ATOM 676 C CA . ASN A 1 84 ? 10.656 8.494 1.555 1.00 83.31 84 ASN A CA 1
ATOM 677 C C . ASN A 1 84 ? 9.182 8.530 1.095 1.00 83.31 84 ASN A C 1
ATOM 679 O O . ASN A 1 84 ? 8.851 9.317 0.207 1.00 83.31 84 ASN A O 1
ATOM 683 N N . HIS A 1 85 ? 8.299 7.706 1.668 1.00 88.81 85 HIS A N 1
ATOM 684 C CA . HIS A 1 85 ? 6.885 7.619 1.294 1.00 88.81 85 HIS A CA 1
ATOM 685 C C . HIS A 1 85 ? 5.978 8.323 2.322 1.00 88.81 85 HIS A C 1
ATOM 687 O O . HIS A 1 85 ? 6.304 8.429 3.508 1.00 88.81 85 HIS A O 1
ATOM 693 N N . PRO A 1 86 ? 4.820 8.856 1.914 1.00 91.50 86 PRO A N 1
ATOM 694 C CA . PRO A 1 86 ? 3.975 9.649 2.800 1.00 91.50 86 PRO A CA 1
ATOM 695 C C . PRO A 1 86 ? 3.017 8.757 3.611 1.00 91.50 86 PRO A C 1
ATOM 697 O O . PRO A 1 86 ? 1.805 8.800 3.409 1.00 91.50 86 PRO A O 1
ATOM 700 N N . GLY A 1 87 ? 3.527 7.961 4.557 1.00 90.56 87 GLY A N 1
ATOM 701 C CA . GLY A 1 87 ? 2.719 6.951 5.261 1.00 90.56 87 GLY A CA 1
ATOM 702 C C . GLY A 1 87 ? 1.419 7.459 5.920 1.00 90.56 87 GLY A C 1
ATOM 703 O O . GLY A 1 87 ? 0.404 6.774 5.802 1.00 90.56 87 GLY A O 1
ATOM 704 N N . PRO A 1 88 ? 1.358 8.661 6.535 1.00 90.94 88 PRO A N 1
ATOM 705 C CA . PRO A 1 88 ? 0.088 9.207 7.029 1.00 90.94 88 PRO A CA 1
ATOM 706 C C . PRO A 1 88 ? -0.957 9.443 5.928 1.00 90.94 88 PRO A C 1
ATOM 708 O O . PRO A 1 88 ? -2.140 9.204 6.148 1.00 90.94 88 PRO A O 1
ATOM 711 N N . VAL A 1 89 ? -0.524 9.870 4.737 1.00 94.88 89 VAL A N 1
ATOM 712 C CA . VAL A 1 89 ? -1.403 10.101 3.577 1.00 94.88 89 VAL A CA 1
ATOM 713 C C . VAL A 1 89 ? -1.906 8.771 3.024 1.00 94.88 89 VAL A C 1
ATOM 715 O O . VAL A 1 89 ? -3.084 8.634 2.707 1.00 94.88 89 VAL A O 1
ATOM 718 N N . GLU A 1 90 ? -1.030 7.770 2.944 1.00 96.25 90 GLU A N 1
ATOM 719 C CA . GLU A 1 90 ? -1.413 6.415 2.538 1.00 96.25 90 GLU A CA 1
ATOM 720 C C . GLU A 1 90 ? -2.450 5.826 3.501 1.00 96.25 90 GLU A C 1
ATOM 722 O O . GLU A 1 90 ? -3.492 5.337 3.066 1.00 96.25 90 GLU A O 1
ATOM 727 N N . ALA A 1 91 ? -2.219 5.943 4.812 1.00 94.50 91 ALA A N 1
ATOM 728 C CA . ALA A 1 91 ? -3.155 5.484 5.834 1.00 94.50 91 ALA A CA 1
ATOM 729 C C . ALA A 1 91 ? -4.513 6.205 5.749 1.00 94.50 91 ALA A C 1
ATOM 731 O O . ALA A 1 91 ? -5.559 5.570 5.885 1.00 94.50 91 ALA A O 1
ATOM 732 N N . GLU A 1 92 ? -4.519 7.516 5.489 1.00 96.06 92 GLU A N 1
ATOM 733 C CA . GLU A 1 92 ? -5.743 8.287 5.251 1.00 96.06 92 GLU A CA 1
ATOM 734 C C . GLU A 1 92 ? -6.530 7.732 4.054 1.00 96.06 92 GLU A C 1
ATOM 736 O O . GLU A 1 92 ? -7.727 7.462 4.179 1.00 96.06 92 GLU A O 1
ATOM 741 N N . LYS A 1 93 ? -5.856 7.479 2.926 1.00 97.75 93 LYS A N 1
ATOM 742 C CA . LYS A 1 93 ? -6.476 6.925 1.712 1.00 97.75 93 LYS A CA 1
ATOM 743 C C . LYS A 1 93 ? -7.024 5.514 1.920 1.00 97.75 93 LYS A C 1
ATOM 745 O O . LYS A 1 93 ? -8.129 5.221 1.471 1.00 97.75 93 LYS A O 1
ATOM 750 N N . ILE A 1 94 ? -6.309 4.662 2.652 1.00 97.56 94 ILE A N 1
ATOM 751 C CA . ILE A 1 94 ? -6.786 3.320 3.028 1.00 97.56 94 ILE A CA 1
ATOM 752 C C . ILE A 1 94 ? -8.060 3.421 3.875 1.00 97.56 94 ILE A C 1
ATOM 754 O O . ILE A 1 94 ? -9.047 2.732 3.616 1.00 97.56 94 ILE A O 1
ATOM 758 N N . ASN A 1 95 ? -8.073 4.314 4.866 1.00 96.88 95 ASN A N 1
ATOM 759 C CA . ASN A 1 95 ? -9.247 4.530 5.711 1.00 96.88 95 ASN A CA 1
ATOM 760 C C . ASN A 1 95 ? -10.440 5.079 4.915 1.00 96.88 95 ASN A C 1
ATOM 762 O O . ASN A 1 95 ? -11.581 4.707 5.184 1.00 96.88 95 ASN A O 1
ATOM 766 N N . GLU A 1 96 ? -10.191 5.955 3.942 1.00 98.00 96 GLU A N 1
ATOM 767 C CA . GLU A 1 96 ? -11.206 6.468 3.021 1.00 98.00 96 GLU A CA 1
ATOM 768 C C . GLU A 1 96 ? -11.813 5.338 2.174 1.00 98.00 96 GLU A C 1
ATOM 770 O O . GLU A 1 96 ? -13.037 5.220 2.101 1.00 98.00 96 GLU A O 1
ATOM 775 N N . LEU A 1 97 ? -10.978 4.469 1.595 1.00 98.25 97 LEU A N 1
ATOM 776 C CA . LEU A 1 97 ? -11.418 3.298 0.829 1.00 98.25 97 LEU A CA 1
ATOM 777 C C . LEU A 1 97 ? -12.284 2.354 1.671 1.00 98.25 97 LEU A C 1
ATOM 779 O O . LEU A 1 97 ? -13.345 1.923 1.215 1.00 98.25 97 LEU A O 1
ATOM 783 N N . PHE A 1 98 ? -11.876 2.088 2.913 1.00 97.75 98 PHE A N 1
ATOM 784 C CA . PHE A 1 98 ? -12.649 1.271 3.846 1.00 97.75 98 PHE A CA 1
ATOM 785 C C . PHE A 1 98 ? -14.007 1.907 4.178 1.00 97.75 98 PHE A C 1
ATOM 787 O O . PHE A 1 98 ? -15.044 1.260 4.049 1.00 97.75 98 PHE A O 1
ATOM 794 N N . LYS A 1 99 ? -14.038 3.205 4.519 1.00 98.38 99 LYS A N 1
ATOM 795 C CA . LYS A 1 99 ? -15.290 3.940 4.796 1.00 98.38 99 LYS A CA 1
ATOM 796 C C . LYS A 1 99 ? -16.254 3.924 3.607 1.00 98.38 99 LYS A C 1
ATOM 798 O O . LYS A 1 99 ? -17.464 3.847 3.796 1.00 98.38 99 LYS A O 1
ATOM 803 N N . ARG A 1 100 ? -15.720 3.974 2.384 1.00 98.12 100 ARG A N 1
ATOM 804 C CA . ARG A 1 100 ? -16.487 3.902 1.130 1.00 98.12 100 ARG A CA 1
ATOM 805 C C . ARG A 1 100 ? -16.871 2.473 0.726 1.00 98.12 100 ARG A C 1
ATOM 807 O O . ARG A 1 100 ? -17.432 2.304 -0.354 1.00 98.12 100 ARG A O 1
ATOM 814 N N . LYS A 1 101 ? -16.567 1.461 1.551 1.00 97.81 101 LYS A N 1
ATOM 815 C CA . LYS A 1 101 ? -16.812 0.036 1.269 1.00 97.81 101 LYS A CA 1
ATOM 816 C C . LYS A 1 101 ? -16.177 -0.427 -0.051 1.00 97.81 101 LYS A C 1
ATOM 818 O O . LYS A 1 101 ? -16.761 -1.216 -0.782 1.00 97.81 101 LYS A O 1
ATOM 823 N N . LYS A 1 102 ? -15.002 0.118 -0.387 1.00 98.31 102 LYS A N 1
ATOM 824 C CA . LYS A 1 102 ? -14.215 -0.297 -1.563 1.00 98.31 102 LYS A CA 1
ATOM 825 C C . LYS A 1 102 ? -13.222 -1.412 -1.252 1.00 98.31 102 LYS A C 1
ATOM 827 O O . LYS A 1 102 ? -12.761 -2.070 -2.172 1.00 98.31 102 LYS A O 1
ATOM 832 N N . ILE A 1 103 ? -12.901 -1.599 0.024 1.00 98.56 103 ILE A N 1
ATOM 833 C CA . ILE A 1 103 ? -12.048 -2.671 0.533 1.00 98.56 103 ILE A CA 1
ATOM 834 C C . ILE A 1 103 ? -12.612 -3.168 1.863 1.00 98.56 103 ILE A C 1
ATOM 836 O O . ILE A 1 103 ? -13.233 -2.392 2.597 1.00 98.56 103 ILE A O 1
ATOM 840 N N . ASN A 1 104 ? -12.311 -4.414 2.214 1.00 98.19 104 ASN A N 1
ATOM 841 C CA . ASN A 1 104 ? -12.491 -4.939 3.565 1.00 98.19 104 ASN A CA 1
ATOM 842 C C . ASN A 1 104 ? -11.168 -4.782 4.322 1.00 98.19 104 ASN A C 1
ATOM 844 O O . ASN A 1 104 ? -10.153 -5.335 3.906 1.00 98.19 104 ASN A O 1
ATOM 848 N N . LEU A 1 105 ? -11.148 -4.015 5.414 1.00 96.44 105 LEU A N 1
ATOM 849 C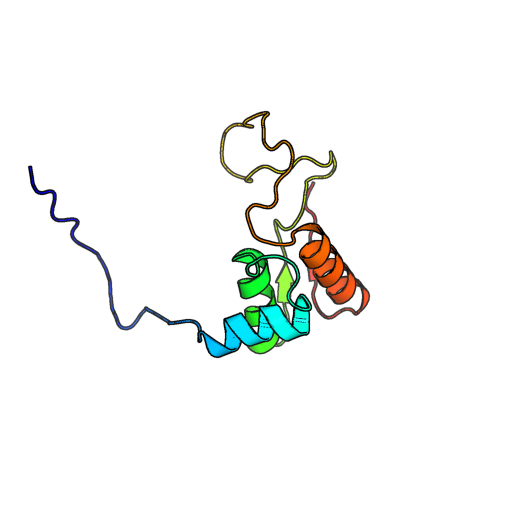 CA . LEU A 1 105 ? -9.923 -3.746 6.172 1.00 96.44 105 LEU A CA 1
ATOM 850 C C . LEU A 1 105 ? -9.921 -4.497 7.506 1.00 96.44 105 LEU A C 1
ATOM 852 O O . LEU A 1 105 ? -10.764 -4.241 8.364 1.00 96.44 105 LEU A O 1
ATOM 856 N N . TYR A 1 106 ? -8.918 -5.350 7.704 1.00 95.00 106 TYR A N 1
ATOM 857 C CA . TYR A 1 106 ? -8.702 -6.128 8.920 1.00 95.00 106 TYR A CA 1
ATOM 858 C C . TYR A 1 106 ? -7.479 -5.587 9.665 1.00 95.00 106 TYR A C 1
ATOM 860 O O . TYR A 1 106 ? -6.340 -5.744 9.225 1.00 95.00 106 TYR A O 1
ATOM 868 N N . ARG A 1 107 ? -7.718 -4.930 10.805 1.00 87.19 107 ARG A N 1
ATOM 869 C CA . ARG A 1 107 ? -6.666 -4.245 11.580 1.00 87.19 107 ARG A CA 1
ATOM 870 C C . ARG A 1 107 ? -5.810 -5.167 12.451 1.00 87.19 107 ARG A C 1
ATOM 872 O O . ARG A 1 107 ? -4.786 -4.719 12.946 1.00 87.19 107 ARG A O 1
ATOM 879 N N . GLY A 1 108 ? -6.207 -6.426 12.615 1.00 84.06 108 GLY A N 1
ATOM 880 C CA . GLY A 1 108 ? -5.555 -7.333 13.559 1.00 84.06 108 GLY A CA 1
ATOM 881 C C . GLY A 1 108 ? -5.830 -6.956 15.018 1.00 84.06 108 GLY A C 1
ATOM 882 O O . GLY A 1 108 ? -6.799 -6.247 15.306 1.00 84.06 108 GLY A O 1
ATOM 883 N N . TRP A 1 109 ? -4.990 -7.478 15.913 1.00 61.84 109 TRP A N 1
ATOM 884 C CA . TRP A 1 109 ? -5.038 -7.308 17.368 1.00 61.84 109 TRP A CA 1
ATOM 885 C C . TRP A 1 109 ? -3.895 -6.433 17.885 1.00 61.84 109 TRP A C 1
ATOM 887 O O . TRP A 1 109 ? -2.793 -6.467 17.298 1.00 61.84 109 TRP A O 1
#